Protein AF-A0A2J7QJE4-F1 (afdb_monomer)

Mean predicted aligned error: 11.75 Å

Radius of gyration: 18.56 Å; Cα contacts (8 Å, |Δi|>4): 60; chains: 1; bounding box: 44×35×43 Å

Secondary structure (DSSP, 8-state):
-----TTPPP---PPPTTS-SS--HHHHHHHHHH--EEEEETTEEEEESS--HHHHHHHHHHHTT-SS----PPPS--TT-SSPPPPSS-TT--SSSTT-

Structure (mmCIF, N/CA/C/O backbone):
data_AF-A0A2J7QJE4-F1
#
_entry.id   AF-A0A2J7QJE4-F1
#
loop_
_atom_site.group_PDB
_atom_site.id
_atom_site.type_symbol
_atom_site.label_atom_id
_atom_site.label_alt_id
_atom_site.label_comp_id
_atom_site.label_asym_id
_atom_site.label_entity_id
_atom_site.label_seq_id
_atom_site.pdbx_PDB_ins_code
_atom_site.Cartn_x
_atom_site.Cartn_y
_atom_site.Cartn_z
_atom_site.occupancy
_atom_site.B_iso_or_equiv
_atom_site.auth_seq_id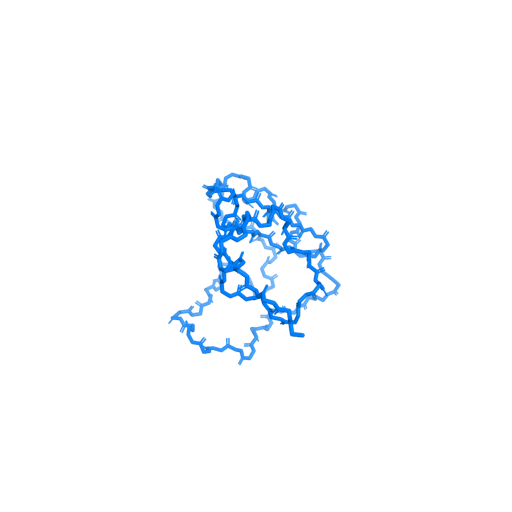
_atom_site.auth_comp_id
_atom_site.auth_asym_id
_atom_site.auth_atom_id
_atom_site.pdbx_PDB_model_num
ATOM 1 N N . MET A 1 1 ? -31.522 -22.741 22.463 1.00 30.73 1 MET A N 1
ATOM 2 C CA . MET A 1 1 ? -31.856 -21.367 22.032 1.00 30.73 1 MET A CA 1
ATOM 3 C C . MET A 1 1 ? -30.879 -20.427 22.722 1.00 30.73 1 MET A C 1
ATOM 5 O O . MET A 1 1 ? -30.976 -20.269 23.929 1.00 30.73 1 MET A O 1
ATOM 9 N N . CYS A 1 2 ? -29.863 -19.924 22.016 1.00 31.55 2 CYS A N 1
ATOM 10 C CA . CYS A 1 2 ? -28.867 -19.034 22.618 1.00 31.55 2 CYS A CA 1
ATOM 11 C C . CYS A 1 2 ? -29.345 -17.593 22.424 1.00 31.55 2 CYS A C 1
ATOM 13 O O . CYS A 1 2 ? -29.446 -17.124 21.292 1.00 31.55 2 CYS A O 1
ATOM 15 N N . ILE A 1 3 ? -29.709 -16.932 23.521 1.00 36.56 3 ILE A N 1
ATOM 16 C CA . ILE A 1 3 ? -30.118 -15.529 23.523 1.00 36.56 3 ILE A CA 1
ATOM 17 C C . ILE A 1 3 ? -28.857 -14.702 23.280 1.00 36.56 3 ILE A C 1
ATOM 19 O O . ILE A 1 3 ? -27.958 -14.674 24.117 1.00 36.56 3 ILE A O 1
ATOM 23 N N . ILE A 1 4 ? -28.771 -14.064 22.117 1.00 47.84 4 ILE A N 1
ATOM 24 C CA . ILE A 1 4 ? -27.712 -13.103 21.817 1.00 47.84 4 ILE A CA 1
ATOM 25 C C . ILE A 1 4 ? -28.197 -11.761 22.367 1.00 47.84 4 ILE A C 1
ATOM 27 O O . ILE A 1 4 ? -29.054 -11.110 21.773 1.00 47.84 4 ILE A O 1
ATOM 31 N N . THR A 1 5 ? -27.721 -11.368 23.546 1.00 39.28 5 THR A N 1
ATOM 32 C CA . THR A 1 5 ? -27.966 -10.024 24.073 1.00 39.28 5 THR A CA 1
ATOM 33 C C . THR A 1 5 ? -27.189 -9.015 23.222 1.00 39.28 5 THR A C 1
ATOM 35 O O . THR A 1 5 ? -25.977 -9.122 23.058 1.00 39.28 5 THR A O 1
ATOM 38 N N . PHE A 1 6 ? -27.876 -8.008 22.673 1.00 48.03 6 PHE A N 1
ATOM 39 C CA . PHE A 1 6 ? -27.258 -6.918 21.895 1.00 48.03 6 PHE A CA 1
ATOM 40 C C . PHE A 1 6 ? -26.413 -5.947 22.752 1.00 48.03 6 PHE A C 1
ATOM 42 O O . PHE A 1 6 ? -25.874 -4.979 22.225 1.00 48.03 6 PHE A O 1
ATOM 49 N N . SER A 1 7 ? -26.269 -6.205 24.057 1.00 53.81 7 SER A N 1
ATOM 50 C CA . SER A 1 7 ? -25.479 -5.411 25.009 1.00 53.81 7 SER A CA 1
ATOM 51 C C . SER A 1 7 ? -24.336 -6.222 25.644 1.00 53.81 7 SER A C 1
ATOM 53 O O . SER A 1 7 ? -24.147 -6.207 26.860 1.00 53.81 7 SER A O 1
ATOM 55 N N . GLY A 1 8 ? -23.595 -6.988 24.842 1.00 51.25 8 GLY A N 1
ATOM 56 C CA . GLY A 1 8 ? -22.319 -7.569 25.271 1.00 51.25 8 GLY A CA 1
ATOM 57 C C . GLY A 1 8 ? -21.200 -6.525 25.203 1.00 51.25 8 GLY A C 1
ATOM 58 O O . GLY A 1 8 ? -21.185 -5.708 24.283 1.00 51.25 8 GLY A O 1
ATOM 59 N N . THR A 1 9 ? -20.257 -6.541 26.152 1.00 52.94 9 THR A N 1
ATOM 60 C CA . THR A 1 9 ? -19.036 -5.722 26.079 1.00 52.94 9 THR A CA 1
ATOM 61 C C . THR A 1 9 ? -18.356 -5.937 24.726 1.00 52.94 9 THR A C 1
ATOM 63 O O . THR A 1 9 ? -18.181 -7.075 24.284 1.00 52.94 9 THR A O 1
A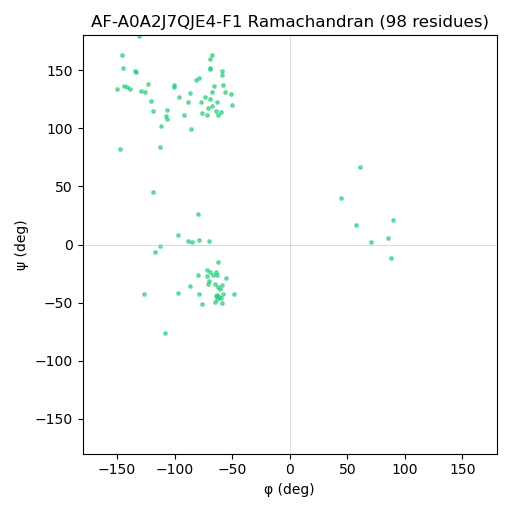TOM 66 N N . HIS A 1 10 ? -18.022 -4.840 24.038 1.00 56.38 10 HIS A N 1
ATOM 67 C CA . HIS A 1 10 ? -17.384 -4.888 22.725 1.00 56.38 10 HIS A CA 1
ATOM 68 C C . HIS A 1 10 ? -16.170 -5.830 22.782 1.00 56.38 10 HIS A C 1
ATOM 70 O O . HIS A 1 10 ? -15.261 -5.621 23.585 1.00 56.38 10 HIS A O 1
ATOM 76 N N . ARG A 1 11 ? -16.164 -6.899 21.973 1.00 56.75 11 ARG A N 1
ATOM 77 C CA . ARG A 1 11 ? -15.090 -7.902 21.996 1.00 56.75 11 ARG A CA 1
ATOM 78 C C . ARG A 1 11 ? -13.780 -7.219 21.568 1.00 56.75 11 ARG A C 1
ATOM 80 O O . ARG A 1 11 ? -13.680 -6.852 20.399 1.00 56.75 11 ARG A O 1
ATOM 87 N N . PRO A 1 12 ? -12.758 -7.102 22.435 1.00 60.34 12 PRO A N 1
ATOM 88 C CA . PRO A 1 12 ? -11.538 -6.331 22.158 1.00 60.34 12 PRO A CA 1
ATOM 89 C C . PRO A 1 12 ? -10.539 -7.097 21.269 1.00 60.34 12 PRO A C 1
ATOM 91 O O . PRO A 1 12 ? -9.327 -6.934 21.377 1.00 60.34 12 PRO A O 1
ATOM 94 N N . LEU A 1 13 ? -11.031 -8.022 20.440 1.00 59.88 13 LEU A N 1
ATOM 95 C CA . LEU A 1 13 ? -10.198 -8.924 19.653 1.00 59.88 13 LEU A CA 1
ATOM 96 C C . LEU A 1 13 ? -10.221 -8.509 18.186 1.00 59.88 13 LEU A C 1
ATOM 98 O O . LEU A 1 13 ? -11.247 -8.603 17.506 1.00 59.88 13 LEU A O 1
ATOM 102 N N . TRP A 1 14 ? -9.047 -8.111 17.714 1.00 58.81 14 TRP A N 1
ATOM 103 C CA . TRP A 1 14 ? -8.758 -7.767 16.331 1.00 58.81 14 TRP A CA 1
ATOM 104 C C . TRP A 1 14 ? -9.061 -8.938 15.387 1.00 58.81 14 TRP A C 1
ATOM 106 O O . TRP A 1 14 ? -8.705 -10.080 15.703 1.00 58.81 14 TRP A O 1
ATOM 116 N N . PRO A 1 15 ? -9.686 -8.696 14.218 1.00 63.94 15 PRO A N 1
ATOM 117 C CA . PRO A 1 15 ? -9.792 -9.722 13.193 1.00 63.94 15 PRO A CA 1
ATOM 118 C C . PRO A 1 15 ? -8.389 -10.089 12.699 1.00 63.94 15 PRO A C 1
ATOM 120 O O . PRO A 1 15 ? -7.635 -9.236 12.229 1.00 63.94 15 PRO A O 1
ATOM 123 N N . ARG A 1 16 ? -8.030 -11.370 12.803 1.00 63.09 16 ARG A N 1
ATOM 124 C CA . ARG A 1 16 ? -6.780 -11.879 12.232 1.00 63.09 16 ARG A CA 1
ATOM 125 C C . ARG A 1 16 ? -6.961 -12.143 10.742 1.00 63.09 16 ARG A C 1
ATOM 127 O O . ARG A 1 16 ? -8.007 -12.627 10.307 1.00 63.09 16 ARG A O 1
ATOM 134 N N . TYR A 1 17 ? -5.930 -11.830 9.960 1.00 60.06 17 TYR A N 1
ATOM 135 C CA . TYR A 1 17 ? -5.911 -12.160 8.537 1.00 60.06 17 TYR A CA 1
ATOM 136 C C . TYR A 1 17 ? -6.114 -13.671 8.353 1.00 60.06 17 TYR A C 1
ATOM 138 O O . TYR A 1 17 ? -5.467 -14.463 9.035 1.00 60.06 17 TYR A O 1
ATOM 146 N N . GLY A 1 18 ? -7.032 -14.055 7.466 1.00 70.56 18 GLY A N 1
ATOM 147 C CA . GLY A 1 18 ? -7.376 -15.455 7.203 1.00 70.56 18 GLY A CA 1
ATOM 148 C C . GLY A 1 18 ? -8.464 -16.061 8.100 1.00 70.56 18 GLY A C 1
ATOM 149 O O . GLY A 1 18 ? -8.979 -17.116 7.752 1.00 70.56 18 GLY A O 1
ATOM 150 N N . GLU A 1 19 ? -8.888 -15.413 9.196 1.00 72.19 19 GLU A N 1
ATOM 151 C CA . GLU A 1 19 ? -10.027 -15.921 9.993 1.00 72.19 19 GLU A CA 1
ATOM 152 C C . GLU A 1 19 ? -11.380 -15.745 9.285 1.00 72.19 19 GLU A C 1
ATOM 154 O O . GLU A 1 19 ? -12.320 -16.492 9.555 1.00 72.19 19 GLU A O 1
ATOM 159 N N . TYR A 1 20 ? -11.508 -14.750 8.400 1.00 66.81 20 TYR A N 1
ATOM 160 C CA . TYR A 1 20 ? -12.784 -14.388 7.781 1.00 66.81 20 TYR A CA 1
ATOM 161 C C . TYR A 1 20 ? -12.687 -14.383 6.265 1.00 66.81 20 TYR A C 1
ATOM 163 O O . TYR A 1 20 ? -11.827 -13.721 5.691 1.00 66.81 20 TYR A O 1
ATOM 171 N N . LYS A 1 21 ? -13.658 -15.039 5.620 1.00 72.50 21 LYS A N 1
ATOM 172 C CA . LYS A 1 21 ? -13.925 -14.872 4.185 1.00 72.50 21 LYS A CA 1
ATOM 173 C C . LYS A 1 21 ? -14.522 -13.491 3.880 1.00 72.50 21 LYS A C 1
ATOM 175 O O . LYS A 1 21 ? -14.273 -12.933 2.821 1.00 72.50 21 LYS A O 1
ATOM 180 N N . PHE A 1 22 ? -15.289 -12.940 4.824 1.00 69.56 22 PHE A N 1
ATOM 181 C CA . PHE A 1 22 ? -15.821 -11.579 4.793 1.00 69.56 22 PHE A CA 1
ATOM 182 C C . PHE A 1 22 ? -15.988 -11.053 6.224 1.00 69.56 22 PHE A C 1
ATOM 184 O O . PHE A 1 22 ? -16.498 -11.765 7.092 1.00 69.56 22 PHE A O 1
ATOM 191 N N . VAL A 1 23 ? -15.552 -9.818 6.486 1.00 67.88 23 VAL A N 1
ATOM 192 C CA . VAL A 1 23 ? -15.601 -9.212 7.825 1.00 67.88 23 VAL A CA 1
ATOM 193 C C . VAL A 1 23 ? -16.956 -8.511 8.026 1.00 67.88 23 VAL A C 1
ATOM 195 O O . VAL A 1 23 ? -17.289 -7.616 7.248 1.00 67.88 23 VAL A O 1
ATOM 198 N N . PRO A 1 24 ? -17.748 -8.863 9.061 1.00 70.94 24 PRO A N 1
ATOM 199 C CA . PRO A 1 24 ? -19.026 -8.205 9.350 1.00 70.94 24 PRO A CA 1
ATOM 200 C C . PRO A 1 24 ? -18.876 -6.697 9.591 1.00 70.94 24 PRO A C 1
ATOM 202 O O . PRO A 1 24 ? -17.900 -6.269 10.207 1.00 70.94 24 PRO A O 1
ATOM 205 N N . ARG A 1 25 ? -19.874 -5.891 9.187 1.00 65.06 25 ARG A N 1
ATOM 206 C CA . ARG A 1 25 ? -19.854 -4.410 9.258 1.00 65.06 25 ARG A CA 1
ATOM 207 C C . ARG A 1 25 ? -19.414 -3.860 10.623 1.00 65.06 25 ARG A C 1
ATOM 209 O O . ARG A 1 25 ? -18.608 -2.942 10.682 1.00 65.06 25 ARG A O 1
ATOM 216 N N . GLN A 1 26 ? -19.899 -4.454 11.711 1.00 62.50 26 GLN A N 1
ATOM 217 C CA . GLN A 1 26 ? -19.593 -4.032 13.084 1.00 62.50 26 GLN A CA 1
ATOM 218 C C . GLN A 1 26 ? -18.104 -4.173 13.444 1.00 62.50 26 GLN A C 1
ATOM 220 O O . GLN A 1 26 ? -17.605 -3.419 14.268 1.00 62.50 26 GLN A O 1
ATOM 225 N N . ARG A 1 27 ? -17.365 -5.085 12.796 1.00 67.44 27 ARG A N 1
ATOM 226 C CA . ARG A 1 27 ? -15.920 -5.255 13.020 1.00 67.44 27 ARG A CA 1
ATOM 227 C C . ARG A 1 27 ? -15.057 -4.229 12.303 1.00 67.44 27 ARG A C 1
ATOM 229 O O . ARG A 1 27 ? -13.957 -3.949 12.767 1.00 67.44 27 ARG A O 1
ATOM 236 N N . TRP A 1 28 ? -15.540 -3.675 11.192 1.00 59.44 28 TRP A N 1
ATOM 237 C CA . TRP A 1 28 ? -14.839 -2.590 10.507 1.00 59.44 28 TRP A CA 1
ATOM 238 C C . TRP A 1 28 ? -14.700 -1.378 11.419 1.00 59.44 28 TRP A C 1
ATOM 240 O O . TRP A 1 28 ? -13.640 -0.768 11.451 1.00 59.44 28 TRP A O 1
ATOM 250 N N . VAL A 1 29 ? -15.737 -1.099 12.213 1.00 61.94 29 VAL A N 1
ATOM 251 C CA . VAL A 1 29 ? -15.764 0.026 13.155 1.00 61.94 29 VAL A CA 1
ATOM 252 C C . VAL A 1 29 ? -14.610 -0.063 14.157 1.00 61.94 29 VAL A C 1
ATOM 254 O O . VAL A 1 29 ? -13.905 0.919 14.340 1.00 61.94 29 VAL A O 1
ATOM 257 N N . HIS A 1 30 ? -14.316 -1.247 14.699 1.00 60.97 30 HIS A N 1
ATOM 258 C CA . HIS A 1 30 ? -13.213 -1.404 15.652 1.00 60.97 30 HIS A CA 1
ATOM 259 C C . HIS A 1 30 ? -11.815 -1.281 15.021 1.00 60.97 30 HIS A C 1
ATOM 261 O O . HIS A 1 30 ? -10.903 -0.744 15.639 1.00 60.97 30 HIS A O 1
ATOM 267 N N . ASN A 1 31 ? -11.625 -1.725 13.771 1.00 57.88 31 ASN A N 1
ATOM 268 C CA . ASN A 1 31 ? -10.358 -1.487 13.058 1.00 57.88 31 ASN A CA 1
ATOM 269 C C . ASN A 1 31 ? -10.121 0.014 12.809 1.00 57.88 31 ASN A C 1
ATOM 271 O O . ASN A 1 31 ? -8.979 0.478 12.844 1.00 57.88 31 ASN A O 1
ATOM 275 N N . LEU A 1 32 ? -11.200 0.770 12.579 1.00 60.09 32 LEU A N 1
ATOM 276 C CA . LEU A 1 32 ? -11.151 2.217 12.372 1.00 60.09 32 LEU A CA 1
ATOM 277 C C . LEU A 1 32 ? -10.834 2.995 13.660 1.00 60.09 32 LEU A C 1
ATOM 279 O O . LEU A 1 32 ? -10.339 4.113 13.562 1.00 60.09 32 LEU A O 1
ATOM 283 N N . GLU A 1 33 ? -11.072 2.422 14.845 1.00 64.44 33 GLU A N 1
ATOM 284 C CA 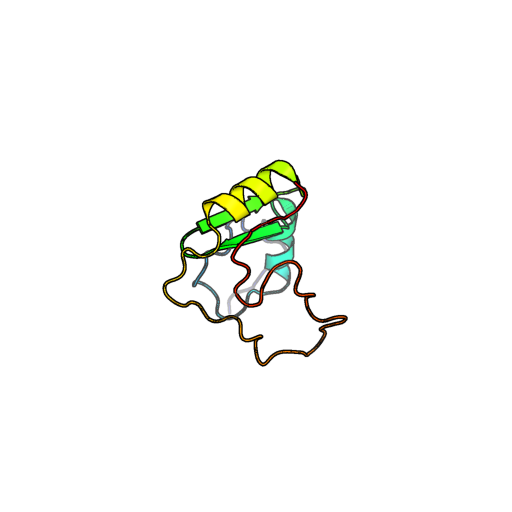. GLU A 1 33 ? -10.819 3.085 16.136 1.00 64.44 33 GLU A CA 1
ATOM 285 C C . GLU A 1 33 ? -9.326 3.272 16.447 1.00 64.44 33 GLU A C 1
ATOM 287 O O . GLU A 1 33 ? -8.974 4.172 17.206 1.00 64.44 33 GLU A O 1
ATOM 292 N N . ALA A 1 34 ? -8.438 2.461 15.864 1.00 65.19 34 ALA A N 1
ATOM 293 C CA . ALA A 1 34 ? -7.020 2.464 16.227 1.00 65.19 34 ALA A CA 1
ATOM 294 C C . ALA A 1 34 ? -6.058 2.640 15.040 1.00 65.19 34 ALA A C 1
ATOM 296 O O . ALA A 1 34 ? -5.108 3.417 15.142 1.00 65.19 34 ALA A O 1
ATOM 297 N N . THR A 1 35 ? -6.287 1.973 13.903 1.00 70.75 35 THR A N 1
ATOM 298 C CA . THR A 1 35 ? -5.462 2.140 12.690 1.00 70.75 35 THR A CA 1
ATOM 299 C C . THR A 1 35 ? -6.317 1.961 11.434 1.00 70.75 35 THR A C 1
ATOM 301 O O . THR A 1 35 ? -6.320 0.876 10.844 1.00 70.75 35 THR A O 1
ATOM 304 N N . PRO A 1 36 ? -7.048 3.002 10.997 1.00 78.75 36 PRO A N 1
ATOM 305 C CA . PRO A 1 36 ? -7.898 2.929 9.811 1.00 78.75 36 PRO A CA 1
ATOM 306 C C . PRO A 1 36 ? -7.136 2.650 8.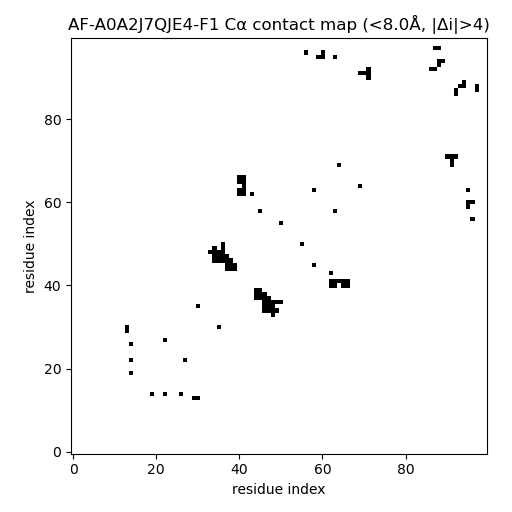508 1.00 78.75 36 PRO A C 1
ATOM 308 O O . PRO A 1 36 ? -7.768 2.314 7.508 1.00 78.75 36 PRO A O 1
ATOM 311 N N . LEU A 1 37 ? -5.805 2.793 8.490 1.00 82.38 37 LEU A N 1
ATOM 312 C CA . LEU A 1 37 ? -4.995 2.694 7.281 1.00 82.38 37 LEU A CA 1
ATOM 313 C C . LEU A 1 37 ? -3.917 1.619 7.401 1.00 82.38 37 LEU A C 1
ATOM 315 O O . LEU A 1 37 ? -3.222 1.502 8.415 1.00 82.38 37 LEU A O 1
ATOM 319 N N . ALA A 1 38 ? -3.745 0.864 6.319 1.00 86.25 38 ALA A N 1
ATOM 320 C CA . ALA A 1 38 ? -2.690 -0.124 6.184 1.00 86.25 38 ALA A CA 1
ATOM 321 C C . ALA A 1 38 ? -2.083 -0.073 4.780 1.00 86.25 38 ALA A C 1
ATOM 323 O O . ALA A 1 38 ? -2.800 -0.054 3.783 1.00 86.25 38 ALA A O 1
ATOM 324 N N . LEU A 1 39 ? -0.755 -0.093 4.720 1.00 88.44 39 LEU A N 1
ATOM 325 C CA . LEU A 1 39 ? 0.024 -0.349 3.516 1.00 88.44 39 LEU A CA 1
ATOM 326 C C . LEU A 1 39 ? 0.498 -1.794 3.550 1.00 88.44 39 LEU A C 1
ATOM 328 O O . LEU A 1 39 ? 0.958 -2.278 4.587 1.00 88.44 39 LEU A O 1
ATOM 332 N N . VAL A 1 40 ? 0.380 -2.483 2.423 1.00 88.44 40 VAL A N 1
ATOM 333 C CA . VAL A 1 40 ? 0.735 -3.896 2.305 1.00 88.44 40 VAL A CA 1
ATOM 334 C C . VAL A 1 40 ? 1.654 -4.063 1.107 1.00 88.44 40 VAL A C 1
ATOM 336 O O . VAL A 1 40 ? 1.375 -3.546 0.029 1.00 88.44 40 VAL A O 1
ATOM 339 N N . THR A 1 41 ? 2.747 -4.784 1.316 1.00 88.88 41 THR A N 1
ATOM 340 C CA . THR A 1 41 ? 3.686 -5.221 0.280 1.00 88.88 41 THR A CA 1
ATOM 341 C C . THR A 1 41 ? 3.954 -6.714 0.462 1.00 88.88 41 THR A C 1
ATOM 343 O O . THR A 1 41 ? 3.406 -7.358 1.363 1.00 88.88 41 THR A O 1
ATOM 346 N N . TRP A 1 42 ? 4.778 -7.303 -0.404 1.00 88.00 42 TRP A N 1
ATOM 347 C CA . TRP A 1 42 ? 5.097 -8.722 -0.311 1.00 88.00 42 TRP A CA 1
ATOM 348 C C . TRP A 1 42 ? 5.744 -9.065 1.042 1.00 88.00 42 TRP A C 1
ATOM 350 O O . TRP A 1 42 ? 6.833 -8.598 1.363 1.00 88.00 42 TRP A O 1
ATOM 360 N N . GLY A 1 43 ? 5.047 -9.859 1.861 1.00 87.62 43 GLY A N 1
ATOM 361 C CA . GLY A 1 43 ? 5.522 -10.295 3.179 1.00 87.62 43 GLY A CA 1
ATOM 362 C C . GLY A 1 43 ? 5.575 -9.209 4.263 1.00 87.62 43 GLY A C 1
ATOM 363 O O . GLY A 1 43 ? 5.986 -9.505 5.382 1.00 87.62 43 GLY A O 1
ATOM 364 N N . CYS A 1 44 ? 5.151 -7.975 3.976 1.00 88.38 44 CYS A N 1
ATOM 365 C CA . CYS A 1 44 ? 5.262 -6.841 4.893 1.00 88.38 44 CYS A CA 1
ATOM 366 C C . CYS A 1 44 ? 3.955 -6.042 4.977 1.00 88.38 44 CYS A C 1
ATOM 368 O O . CYS A 1 44 ? 3.188 -5.931 4.019 1.00 88.38 44 CYS A O 1
ATOM 370 N N . ARG A 1 45 ? 3.694 -5.459 6.150 1.00 88.56 45 ARG A N 1
ATOM 371 C CA . ARG A 1 45 ? 2.538 -4.588 6.384 1.00 88.56 45 ARG A CA 1
ATOM 372 C C . ARG A 1 45 ? 2.907 -3.460 7.331 1.00 88.56 45 ARG A C 1
ATOM 374 O O . ARG A 1 45 ? 3.498 -3.702 8.379 1.00 88.56 45 ARG A O 1
ATOM 381 N N . LEU A 1 46 ? 2.462 -2.257 6.997 1.00 85.69 46 LEU A N 1
ATOM 382 C CA . LEU A 1 46 ? 2.572 -1.067 7.824 1.00 85.69 46 LEU A CA 1
ATOM 383 C C . LEU A 1 46 ? 1.168 -0.551 8.153 1.00 85.69 46 LEU A C 1
ATOM 385 O O . LEU A 1 46 ? 0.434 -0.137 7.263 1.00 85.69 46 LEU A O 1
ATOM 389 N N . THR A 1 47 ? 0.789 -0.581 9.428 1.00 85.38 47 THR A N 1
ATOM 390 C CA . THR A 1 47 ? -0.488 -0.045 9.932 1.00 85.38 47 THR A CA 1
ATOM 391 C C . THR A 1 47 ? -0.273 1.322 10.567 1.00 85.38 47 THR A C 1
ATOM 393 O O . THR A 1 47 ? 0.680 1.495 11.325 1.00 85.38 47 THR A O 1
ATOM 396 N N . MET A 1 48 ? -1.156 2.283 10.299 1.00 82.31 48 MET A N 1
ATOM 397 C CA . MET A 1 48 ? -1.045 3.647 10.822 1.00 82.31 48 MET A CA 1
ATOM 398 C C . MET A 1 48 ? -2.411 4.258 11.142 1.00 82.31 48 MET A C 1
ATOM 400 O O . MET A 1 48 ? -3.425 3.912 10.535 1.00 82.31 48 MET A O 1
ATOM 404 N N . SER A 1 49 ? -2.427 5.177 12.108 1.00 84.25 49 SER A N 1
ATOM 405 C CA . SER A 1 49 ? -3.620 5.945 12.480 1.00 84.25 49 SER A CA 1
ATOM 406 C C . SER A 1 49 ? -3.800 7.207 11.636 1.00 84.25 49 SER A C 1
ATOM 408 O O . SER A 1 49 ? -4.918 7.569 11.284 1.00 84.25 49 SER A O 1
ATOM 410 N N . SER A 1 50 ? -2.688 7.846 11.272 1.00 83.12 50 SER A N 1
ATOM 411 C CA . SER A 1 50 ? -2.626 9.035 10.425 1.00 83.12 50 SER A CA 1
ATOM 412 C C . SER A 1 50 ? -1.534 8.872 9.370 1.00 83.12 50 SER A C 1
ATOM 414 O O . SER A 1 50 ? -0.528 8.196 9.603 1.00 83.12 50 SER A O 1
ATOM 416 N N . VAL A 1 51 ? -1.731 9.485 8.203 1.00 85.12 51 VAL A N 1
ATOM 417 C CA . VAL A 1 51 ? -0.811 9.379 7.066 1.00 85.12 51 VAL A CA 1
ATOM 418 C C . VAL A 1 51 ? 0.420 10.249 7.308 1.00 85.12 51 VAL A C 1
ATOM 420 O O . VAL A 1 51 ? 0.332 11.474 7.295 1.00 85.12 51 VAL A O 1
ATOM 423 N N . GLN A 1 52 ? 1.584 9.618 7.480 1.00 87.75 52 GLN A N 1
ATOM 424 C CA . GLN A 1 52 ? 2.884 10.297 7.523 1.00 87.75 52 GLN A CA 1
ATOM 425 C C . GLN A 1 52 ? 3.669 10.034 6.231 1.00 87.75 52 GLN A C 1
ATOM 427 O O . GLN A 1 52 ? 4.177 8.926 6.044 1.00 87.75 52 GLN A O 1
ATOM 432 N N . PRO A 1 53 ? 3.814 11.035 5.339 1.00 88.75 53 PRO A N 1
ATOM 433 C CA . PRO A 1 53 ? 4.398 10.832 4.014 1.00 88.75 53 PRO A CA 1
ATOM 434 C C . PRO A 1 53 ? 5.828 10.287 4.039 1.00 88.75 53 PRO A C 1
ATOM 436 O O . PRO A 1 53 ? 6.198 9.504 3.172 1.00 88.75 53 PRO A O 1
ATOM 439 N N . SER A 1 54 ? 6.637 10.677 5.024 1.00 90.12 54 SER A N 1
ATOM 440 C CA . SER A 1 54 ? 8.027 10.228 5.173 1.00 90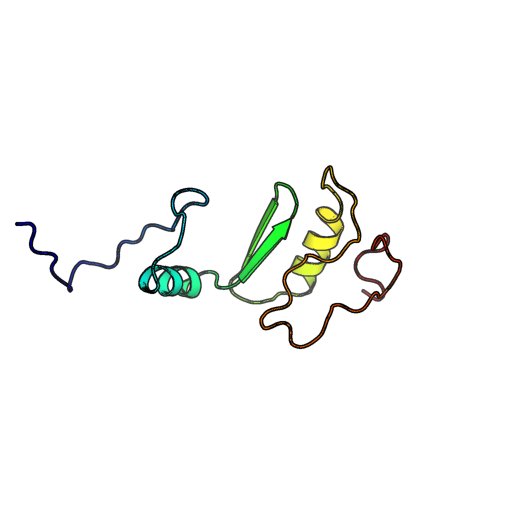.12 54 SER A CA 1
ATOM 441 C C . SER A 1 54 ? 8.126 8.727 5.453 1.00 90.12 54 SER A C 1
ATOM 443 O O . SER A 1 54 ? 8.854 8.018 4.761 1.00 90.12 54 SER A O 1
ATOM 445 N N . ILE A 1 55 ? 7.350 8.228 6.419 1.00 90.75 55 ILE A N 1
ATOM 446 C CA . ILE A 1 55 ? 7.308 6.802 6.775 1.00 90.75 55 ILE A CA 1
ATOM 447 C C . ILE A 1 55 ? 6.767 5.987 5.600 1.00 90.75 55 ILE A C 1
ATOM 449 O O . ILE A 1 55 ? 7.344 4.964 5.243 1.00 90.75 55 ILE A O 1
ATOM 453 N N . VAL A 1 56 ? 5.700 6.473 4.963 1.00 90.94 56 VAL A N 1
ATOM 454 C CA . VAL A 1 56 ? 5.093 5.836 3.788 1.00 90.94 56 VAL A CA 1
ATOM 455 C C . VAL A 1 56 ? 6.107 5.712 2.649 1.00 90.94 56 VAL A C 1
ATOM 457 O O . VAL A 1 56 ? 6.304 4.619 2.125 1.00 90.94 56 VAL A O 1
ATOM 460 N N . LYS A 1 57 ? 6.799 6.804 2.300 1.00 90.25 57 LYS A N 1
ATOM 461 C CA . LYS A 1 57 ? 7.826 6.805 1.248 1.00 90.25 57 LYS A CA 1
ATOM 462 C C . LYS A 1 57 ? 8.957 5.831 1.566 1.00 90.25 57 LYS A C 1
ATOM 464 O O . LYS A 1 57 ? 9.354 5.064 0.696 1.00 90.25 57 LYS A O 1
ATOM 469 N N . ASN A 1 58 ? 9.456 5.839 2.802 1.00 91.31 58 ASN A N 1
ATOM 470 C CA . ASN A 1 58 ? 10.533 4.940 3.214 1.00 91.31 58 ASN A CA 1
ATOM 471 C C . ASN A 1 58 ? 10.098 3.474 3.145 1.00 91.31 58 ASN A C 1
ATOM 473 O O . ASN A 1 58 ? 10.835 2.650 2.613 1.00 91.31 58 ASN A O 1
ATOM 477 N N . PHE A 1 59 ? 8.885 3.162 3.602 1.00 92.00 59 PHE A N 1
ATOM 478 C CA . PHE A 1 59 ? 8.327 1.815 3.531 1.00 92.00 59 PHE A CA 1
ATOM 479 C C . PHE A 1 59 ? 8.179 1.328 2.085 1.00 92.00 59 PHE A C 1
ATOM 481 O O . PHE A 1 59 ? 8.588 0.213 1.773 1.00 92.00 59 PHE A O 1
ATOM 488 N N . ILE A 1 60 ? 7.659 2.175 1.189 1.00 91.06 60 ILE A N 1
ATOM 489 C CA . ILE A 1 60 ? 7.522 1.849 -0.238 1.00 91.06 60 ILE A CA 1
ATOM 490 C C . ILE A 1 60 ? 8.898 1.623 -0.871 1.00 91.06 60 ILE A C 1
ATOM 492 O O . ILE A 1 60 ? 9.093 0.612 -1.534 1.00 91.06 60 ILE A O 1
ATOM 496 N N . LYS A 1 61 ? 9.873 2.508 -0.630 1.00 89.94 61 LYS A N 1
ATOM 497 C CA . LYS A 1 61 ? 11.234 2.356 -1.174 1.00 89.94 61 LYS A CA 1
ATOM 498 C C . LYS A 1 61 ? 11.936 1.097 -0.667 1.00 89.94 61 LYS A C 1
ATOM 500 O O . LYS A 1 61 ? 12.690 0.486 -1.413 1.00 89.94 61 LYS A O 1
ATOM 505 N N . GLN A 1 62 ? 11.710 0.722 0.591 1.00 89.94 62 GLN A N 1
ATOM 506 C CA . GLN A 1 62 ? 12.352 -0.443 1.195 1.00 89.94 62 GLN A CA 1
ATOM 507 C C . GLN A 1 62 ? 11.698 -1.756 0.776 1.00 89.94 62 GLN A C 1
ATOM 509 O O . GLN A 1 62 ? 12.419 -2.706 0.499 1.00 89.94 62 GLN A O 1
ATOM 514 N N . HIS A 1 63 ? 10.365 -1.821 0.729 1.00 90.12 63 HIS A N 1
ATOM 515 C CA . HIS A 1 63 ? 9.616 -3.072 0.564 1.00 90.12 63 HIS A CA 1
ATOM 516 C C . HIS A 1 63 ? 8.871 -3.200 -0.774 1.00 90.12 63 HIS A C 1
ATOM 518 O O . HIS A 1 63 ? 8.205 -4.210 -1.011 1.00 90.12 63 HIS A O 1
ATOM 524 N N . GLY A 1 64 ? 8.945 -2.193 -1.643 1.00 86.19 64 GLY A N 1
ATOM 525 C CA . GLY A 1 64 ? 8.393 -2.244 -2.994 1.00 86.19 64 GLY A CA 1
ATOM 526 C C . GLY A 1 64 ? 9.165 -3.210 -3.895 1.00 86.19 64 GLY A C 1
ATOM 527 O O . GLY A 1 64 ? 10.350 -3.453 -3.687 1.00 86.19 64 GLY A O 1
ATOM 528 N N . LEU A 1 65 ? 8.476 -3.776 -4.893 1.00 85.00 65 LEU A N 1
ATOM 529 C CA . LEU A 1 65 ? 9.047 -4.649 -5.937 1.00 85.00 65 LEU A CA 1
ATOM 530 C C . LEU A 1 65 ? 9.777 -5.919 -5.439 1.00 85.00 65 LEU A C 1
ATOM 532 O O . LEU A 1 65 ? 10.495 -6.558 -6.205 1.00 85.00 65 LEU A O 1
ATOM 536 N N . GLN A 1 66 ? 9.569 -6.328 -4.183 1.00 86.94 66 GLN A N 1
ATOM 537 C CA . GLN A 1 66 ? 10.135 -7.564 -3.614 1.00 86.94 66 GLN A CA 1
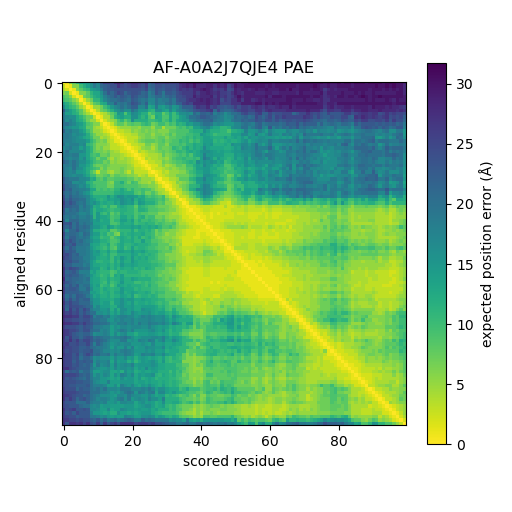ATOM 538 C C . GLN A 1 66 ? 9.295 -8.824 -3.898 1.00 86.94 66 GLN A C 1
ATOM 540 O O . GLN A 1 66 ? 9.609 -9.907 -3.404 1.00 86.94 66 GLN A O 1
ATOM 545 N N . GLY A 1 67 ? 8.200 -8.688 -4.648 1.00 85.06 67 GLY A N 1
ATOM 546 C CA . GLY A 1 67 ? 7.352 -9.815 -5.023 1.00 85.06 67 GLY A CA 1
ATOM 547 C C . GLY A 1 67 ? 8.047 -10.755 -6.019 1.00 85.06 67 GLY A C 1
ATOM 548 O O . GLY A 1 67 ? 8.876 -10.305 -6.812 1.00 85.06 67 GLY A O 1
ATOM 549 N N . PRO A 1 68 ? 7.711 -12.058 -6.013 1.00 83.56 68 PRO A N 1
ATOM 550 C CA . PRO A 1 68 ? 8.224 -13.013 -6.996 1.00 83.56 68 PRO A CA 1
ATOM 551 C C . PRO A 1 68 ? 7.699 -12.727 -8.410 1.00 83.56 68 PRO A C 1
ATOM 553 O O . PRO A 1 68 ? 8.350 -13.069 -9.394 1.00 83.56 68 PRO A O 1
ATOM 556 N N . GLU A 1 69 ? 6.533 -12.090 -8.511 1.00 81.12 69 GLU A N 1
ATOM 557 C CA . GLU A 1 69 ? 5.911 -11.706 -9.772 1.00 81.12 69 GLU A CA 1
ATOM 558 C C . GLU A 1 69 ? 6.240 -10.249 -10.107 1.00 81.12 69 GLU A C 1
ATOM 560 O O . GLU A 1 69 ? 6.008 -9.344 -9.304 1.00 81.12 69 GLU A O 1
ATOM 565 N N . LYS A 1 70 ? 6.762 -10.026 -11.316 1.00 75.25 70 LYS A N 1
ATOM 566 C CA . LYS A 1 70 ? 6.962 -8.698 -11.906 1.00 75.25 70 LYS A CA 1
ATOM 567 C C . LYS A 1 70 ? 6.015 -8.554 -13.084 1.00 75.25 70 LYS A C 1
ATOM 569 O O . LYS A 1 70 ? 6.362 -8.871 -14.219 1.00 75.25 70 LYS A O 1
ATOM 574 N N . VAL A 1 71 ? 4.783 -8.168 -12.781 1.00 80.75 71 VAL A N 1
ATOM 575 C CA . VAL A 1 71 ? 3.753 -7.886 -13.778 1.00 80.75 71 VAL A CA 1
ATOM 576 C C . VAL A 1 71 ? 3.311 -6.439 -13.610 1.00 80.75 71 VAL A C 1
ATOM 578 O O . VAL A 1 71 ? 2.880 -6.049 -12.533 1.00 80.75 71 VAL A O 1
ATOM 581 N N . SER A 1 72 ? 3.411 -5.649 -14.678 1.00 78.50 72 SER A N 1
ATOM 582 C CA . SER A 1 72 ? 2.896 -4.273 -14.727 1.00 78.50 72 SER A CA 1
ATOM 583 C C . SER A 1 72 ? 1.443 -4.184 -15.188 1.00 78.50 72 SER A C 1
ATOM 585 O O . SER A 1 72 ? 0.900 -3.101 -15.381 1.00 78.50 72 SER A O 1
ATOM 587 N N . ARG A 1 73 ? 0.805 -5.335 -15.432 1.00 81.38 73 ARG A N 1
ATOM 588 C CA . ARG A 1 73 ? -0.568 -5.386 -15.928 1.00 81.38 73 ARG A CA 1
ATOM 589 C C . ARG A 1 73 ? -1.539 -5.010 -14.819 1.00 81.38 73 ARG A C 1
ATOM 591 O O . ARG A 1 73 ? -1.556 -5.655 -13.772 1.00 81.38 73 ARG A O 1
ATOM 598 N N . ASP A 1 74 ? -2.394 -4.040 -15.113 1.00 82.06 74 ASP A N 1
ATOM 599 C CA . ASP A 1 74 ? -3.526 -3.702 -14.262 1.00 82.06 74 ASP A CA 1
ATOM 600 C C . ASP A 1 74 ? -4.468 -4.900 -14.079 1.00 82.06 74 ASP A C 1
ATOM 602 O O . ASP A 1 74 ? -4.620 -5.768 -14.949 1.00 82.06 74 ASP A O 1
ATOM 606 N N . GLY A 1 75 ? -5.113 -4.945 -12.914 1.00 82.31 75 GLY A N 1
ATOM 607 C CA . GLY A 1 75 ? -6.130 -5.945 -12.617 1.00 82.31 75 GLY A CA 1
ATOM 608 C C . GLY A 1 75 ? -7.390 -5.773 -13.472 1.00 82.31 75 GLY A C 1
ATOM 609 O O . GLY A 1 75 ? -7.660 -4.714 -14.025 1.00 82.31 75 GLY A O 1
ATOM 610 N N . GLN A 1 76 ? -8.216 -6.819 -13.528 1.00 84.31 76 GLN A N 1
ATOM 611 C CA . GLN A 1 76 ? -9.471 -6.830 -14.299 1.00 84.31 76 GLN A CA 1
ATOM 612 C C . GLN A 1 76 ? -10.639 -6.098 -13.611 1.00 84.31 76 GLN A C 1
ATOM 614 O O . GLN A 1 76 ? -11.768 -6.174 -14.084 1.00 84.31 76 GLN A O 1
ATOM 619 N N . TYR A 1 77 ? -10.404 -5.467 -12.458 1.00 82.00 77 TYR A N 1
ATOM 620 C CA . TYR A 1 77 ? -11.462 -4.913 -11.618 1.00 82.00 77 TYR A CA 1
ATOM 621 C C . TYR A 1 77 ? -11.468 -3.388 -11.694 1.00 82.00 77 TYR A C 1
ATOM 623 O O . TYR A 1 77 ? -10.572 -2.726 -11.177 1.00 82.00 77 TYR A O 1
ATOM 631 N N . ASP A 1 78 ? -12.506 -2.844 -12.312 1.00 86.25 78 ASP A N 1
ATOM 632 C CA . ASP A 1 78 ? -12.718 -1.417 -12.565 1.00 86.25 78 ASP A CA 1
ATOM 633 C C . ASP A 1 78 ? -13.972 -0.867 -11.859 1.00 86.25 78 ASP A C 1
ATOM 635 O O . ASP A 1 78 ? -14.206 0.343 -11.839 1.00 86.25 78 ASP A O 1
ATOM 639 N N . LEU A 1 79 ? -14.777 -1.730 -11.228 1.00 89.31 79 LEU A N 1
ATOM 640 C CA . LEU A 1 79 ? -16.013 -1.322 -10.566 1.00 89.31 79 LEU A CA 1
ATOM 641 C C . LEU A 1 79 ? -15.732 -0.339 -9.418 1.00 89.31 79 LEU A C 1
ATOM 643 O O . LEU A 1 79 ? -15.211 -0.711 -8.366 1.00 89.31 79 LEU A O 1
ATOM 647 N N . GLY A 1 80 ? -16.144 0.916 -9.607 1.00 87.25 80 GLY A N 1
ATOM 648 C CA . GLY A 1 80 ? -15.934 2.001 -8.645 1.00 87.25 80 GLY A CA 1
ATOM 649 C C . GLY A 1 80 ? -14.577 2.702 -8.766 1.00 87.25 80 GLY A C 1
ATOM 650 O O . GLY A 1 80 ? -14.285 3.583 -7.953 1.00 87.25 80 GLY A O 1
ATOM 651 N N . LEU A 1 81 ? -13.767 2.356 -9.771 1.00 87.25 81 LEU A N 1
ATOM 652 C CA . LEU A 1 81 ? -12.557 3.090 -10.116 1.00 87.25 81 LEU A CA 1
ATOM 653 C C . LEU A 1 81 ? -12.956 4.437 -10.730 1.00 87.25 81 LEU A C 1
ATOM 655 O O . LEU A 1 81 ? -13.630 4.485 -11.754 1.00 87.25 81 LEU A O 1
ATOM 659 N N . LYS A 1 82 ? -12.579 5.538 -10.075 1.00 91.81 82 LYS A N 1
ATOM 660 C CA . LYS A 1 82 ? -12.845 6.887 -10.599 1.00 91.81 82 LYS A CA 1
ATOM 661 C C . LYS A 1 82 ? -11.890 7.233 -11.733 1.00 91.81 82 LYS A C 1
ATOM 663 O O 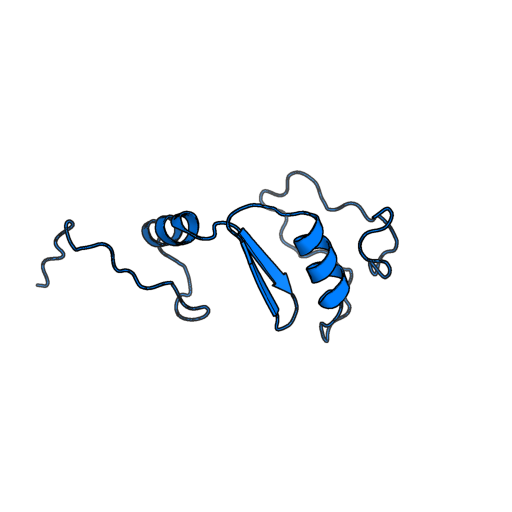. LYS A 1 82 ? -12.334 7.609 -12.807 1.00 91.81 82 LYS A O 1
ATOM 668 N N . ASP A 1 83 ? -10.601 7.045 -11.480 1.00 90.94 83 ASP A N 1
ATOM 669 C CA . ASP A 1 83 ? -9.522 7.349 -12.408 1.00 90.94 83 ASP A CA 1
ATOM 670 C C . ASP A 1 83 ? -8.448 6.255 -12.291 1.00 90.94 83 ASP A C 1
ATOM 672 O O . ASP A 1 83 ? -8.116 5.862 -11.163 1.00 90.94 83 ASP A O 1
ATOM 676 N N . PRO A 1 84 ? -7.910 5.740 -13.413 1.00 86.50 84 PRO A N 1
ATOM 677 C CA . PRO A 1 84 ? -6.817 4.775 -13.388 1.00 86.50 84 PRO A CA 1
ATOM 678 C C . PRO A 1 84 ? -5.512 5.416 -12.902 1.00 86.50 84 PRO A C 1
ATOM 680 O O . PRO A 1 84 ? -5.325 6.635 -12.956 1.00 86.50 84 PRO A O 1
ATOM 683 N N . ALA A 1 85 ? -4.583 4.580 -12.436 1.00 84.69 85 ALA A N 1
ATOM 684 C CA . ALA A 1 85 ? -3.270 5.045 -12.014 1.00 84.69 85 ALA A CA 1
ATOM 685 C C . ALA A 1 85 ? -2.476 5.594 -13.210 1.00 84.69 85 ALA A C 1
ATOM 687 O O . ALA A 1 85 ? -2.449 5.014 -14.294 1.00 84.69 85 ALA A O 1
ATOM 688 N N . LYS A 1 86 ? -1.810 6.733 -13.008 1.00 87.94 86 LYS A N 1
ATOM 689 C CA . LYS A 1 86 ? -0.925 7.322 -14.013 1.00 87.94 86 LYS A CA 1
ATOM 690 C C . LYS A 1 86 ? 0.471 6.721 -13.883 1.00 87.94 86 LYS A C 1
ATOM 692 O O . LYS A 1 86 ? 1.050 6.771 -12.802 1.00 87.94 86 LYS A O 1
ATOM 697 N N . ILE A 1 87 ? 1.038 6.274 -15.001 1.00 85.62 87 ILE A N 1
ATOM 698 C CA . ILE A 1 87 ? 2.451 5.889 -15.084 1.00 85.62 87 ILE A CA 1
ATOM 699 C C . ILE A 1 87 ? 3.305 7.153 -14.921 1.00 85.62 87 ILE A C 1
ATOM 701 O O . ILE A 1 87 ? 3.175 8.102 -15.702 1.00 85.62 87 ILE A O 1
ATOM 705 N N . ILE A 1 88 ? 4.139 7.190 -13.880 1.00 84.75 88 ILE A N 1
ATOM 706 C CA . ILE A 1 88 ? 4.985 8.352 -13.568 1.00 84.75 88 ILE A CA 1
ATOM 707 C C . ILE A 1 88 ? 6.403 8.176 -14.113 1.00 84.75 88 ILE A C 1
ATOM 709 O O . ILE A 1 88 ? 6.957 9.143 -14.635 1.00 84.75 88 ILE A O 1
ATOM 713 N N . THR A 1 89 ? 6.990 6.982 -13.997 1.00 85.06 89 THR A N 1
ATOM 714 C CA . THR A 1 89 ? 8.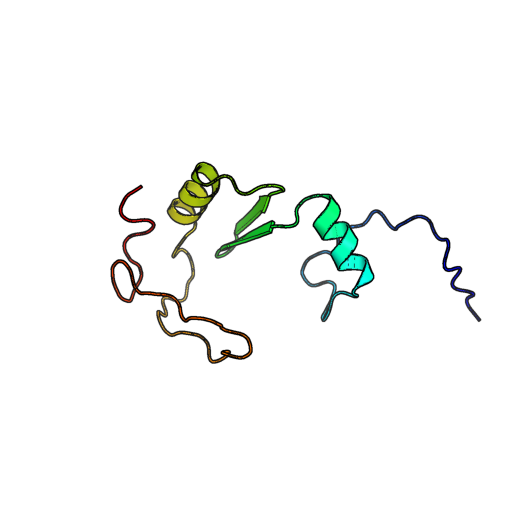369 6.718 -14.441 1.00 85.06 89 THR A CA 1
ATOM 715 C C . THR A 1 89 ? 8.402 5.846 -15.682 1.00 85.06 89 THR A C 1
ATOM 717 O O . THR A 1 89 ? 8.631 6.329 -16.787 1.00 85.06 89 THR A O 1
ATOM 720 N N . ASP A 1 90 ? 8.160 4.562 -15.503 1.00 85.19 90 ASP A N 1
ATOM 721 C CA . ASP A 1 90 ? 8.297 3.511 -16.491 1.00 85.19 90 ASP A CA 1
ATOM 722 C C . ASP A 1 90 ? 7.214 2.473 -16.237 1.00 85.19 90 ASP A C 1
ATOM 724 O O . ASP A 1 90 ? 6.601 2.449 -15.172 1.00 85.19 90 ASP A O 1
ATOM 728 N N . ILE A 1 91 ? 6.961 1.623 -17.228 1.00 84.19 91 ILE A N 1
ATOM 729 C CA . ILE A 1 91 ? 5.876 0.650 -17.132 1.00 84.19 91 ILE A CA 1
ATOM 730 C C . ILE A 1 91 ? 6.096 -0.366 -16.007 1.00 84.19 91 ILE A C 1
ATOM 732 O O . ILE A 1 91 ? 5.126 -0.913 -15.509 1.00 84.19 91 ILE A O 1
ATOM 736 N N . ASP A 1 92 ? 7.342 -0.596 -15.592 1.00 81.12 92 ASP A N 1
ATOM 737 C CA . ASP A 1 92 ? 7.694 -1.522 -14.517 1.00 81.12 92 ASP A CA 1
ATOM 738 C C . ASP A 1 92 ? 7.887 -0.815 -13.159 1.00 81.12 92 ASP A C 1
ATOM 740 O O . ASP A 1 92 ? 8.338 -1.447 -12.201 1.00 81.12 92 ASP A O 1
ATOM 744 N N . ASP A 1 93 ? 7.555 0.484 -13.067 1.00 79.75 93 ASP A N 1
ATOM 745 C CA . ASP A 1 93 ? 7.739 1.344 -11.887 1.00 79.75 93 ASP A CA 1
ATOM 746 C C . ASP A 1 93 ? 9.126 1.170 -11.226 1.00 79.75 93 ASP A C 1
ATOM 748 O O . ASP A 1 93 ? 9.273 1.172 -9.999 1.00 79.75 93 ASP A O 1
ATOM 752 N N . SER A 1 94 ? 10.175 1.028 -12.045 1.00 82.75 94 SER A N 1
ATOM 753 C CA . SER A 1 94 ? 11.557 0.754 -11.626 1.00 82.75 94 SER A CA 1
ATOM 754 C C . SER A 1 94 ? 12.095 1.785 -10.631 1.00 82.75 94 SER A C 1
ATOM 756 O O . SER A 1 94 ? 12.958 1.474 -9.805 1.00 82.75 94 SER A O 1
ATOM 758 N N . VAL A 1 95 ? 11.606 3.026 -10.705 1.00 86.56 95 VAL A N 1
ATOM 759 C CA . VAL A 1 95 ? 12.007 4.123 -9.820 1.00 86.56 95 VAL A CA 1
ATOM 760 C C . VAL A 1 95 ? 10.851 4.519 -8.902 1.00 86.56 95 VAL A C 1
ATOM 762 O O . VAL A 1 95 ? 9.953 5.275 -9.267 1.00 86.56 95 VAL A O 1
ATOM 765 N N . LEU A 1 96 ? 10.920 4.066 -7.649 1.00 84.81 96 LEU A N 1
ATOM 766 C CA . LEU A 1 96 ? 9.907 4.368 -6.639 1.00 84.81 96 LEU A CA 1
ATOM 767 C C . LEU A 1 96 ? 10.054 5.794 -6.077 1.00 84.81 96 LEU A C 1
ATOM 769 O O . LEU A 1 96 ? 11.072 6.151 -5.476 1.00 84.81 96 LEU A O 1
ATOM 773 N N . CYS A 1 97 ? 8.977 6.578 -6.194 1.00 83.19 97 CYS A N 1
ATOM 774 C CA . CYS A 1 97 ? 8.845 7.957 -5.700 1.00 83.19 97 CYS A CA 1
ATOM 775 C C . CYS A 1 97 ? 9.845 8.965 -6.321 1.00 83.19 97 CYS A C 1
ATOM 777 O O . CYS A 1 97 ? 10.679 9.517 -5.593 1.00 83.19 97 CYS A O 1
ATOM 779 N N . PRO A 1 98 ? 9.750 9.262 -7.632 1.00 80.81 98 PRO A N 1
ATOM 780 C CA . PRO A 1 98 ? 10.551 10.307 -8.275 1.00 80.81 98 PRO A CA 1
ATOM 781 C C . PRO A 1 98 ? 10.143 11.700 -7.757 1.00 80.81 98 PRO A C 1
ATOM 783 O O . PRO A 1 98 ? 8.960 12.028 -7.700 1.00 80.81 98 PRO A O 1
ATOM 786 N N . GLY A 1 99 ? 11.111 12.529 -7.358 1.00 75.69 99 GLY A N 1
ATOM 787 C CA . GLY A 1 99 ? 10.850 13.880 -6.827 1.00 75.69 99 GLY A CA 1
ATOM 788 C C . GLY A 1 99 ? 10.653 13.960 -5.307 1.00 75.69 99 GLY A C 1
ATOM 789 O O . GLY A 1 99 ? 10.032 14.903 -4.817 1.00 75.69 99 GLY A O 1
ATOM 790 N N . SER A 1 100 ? 11.139 12.961 -4.562 1.00 56.56 100 SER A N 1
ATOM 791 C CA . SER A 1 100 ? 11.167 12.968 -3.092 1.00 56.56 100 SER A CA 1
ATOM 792 C C . SER A 1 100 ? 12.334 13.748 -2.513 1.00 56.56 100 SER A C 1
ATOM 794 O O . SER A 1 100 ? 13.460 13.462 -2.978 1.00 56.56 100 SER A O 1
#

Sequence (100 aa):
MCIITFSGTHRPLWPRYGEYKFVPRQRWVHNLEATPLALVTWGCRLTMSSVQPSIVKNFIKQHGLQGPEKVSRDGQYDLGLKDPAKIITDIDDSVLCPGS

Solvent-accessible surface area (backbone atoms only — not comparable to full-atom values): 7118 Å² total; per-residue (Å²): 136,84,83,79,66,94,80,61,80,81,76,90,70,78,86,55,90,83,78,54,98,68,80,58,76,77,58,55,56,61,46,53,74,66,40,68,38,72,50,77,49,68,97,46,73,50,75,35,69,68,93,52,69,68,62,53,51,52,49,45,64,71,44,52,89,69,47,96,71,92,73,70,73,79,75,97,78,60,90,87,61,88,72,81,87,76,84,83,79,46,79,75,52,83,62,72,70,82,93,117

Organism: NCBI:txid105785

InterPro domains:
  IPR021454 Protein of unknown function DUF3105 [PF11303] (5-33)
  IPR021454 Protein of unknown function DUF3105 [PF11303]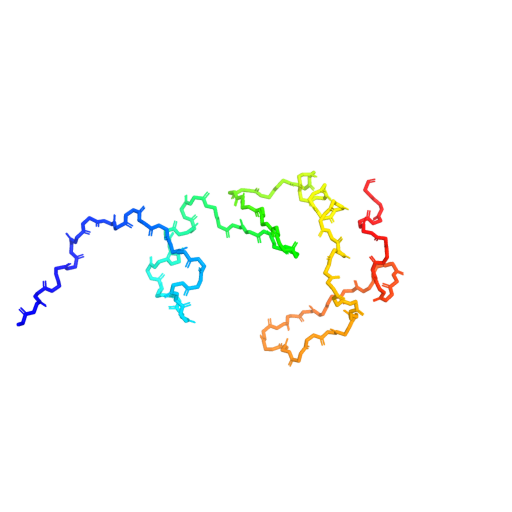 (35-70)

Foldseek 3Di:
DDDDPPPDDDDLDQDDPPPDPDDDPVNLVNCLVAFNDWDDAVVDIDTHNDDDPVVVQVCCVVRPPPDPDQDLDDDPDCVPPPDDDDDDDDSSPPDRPPPD

pLDDT: mean 75.94, std 14.74, range [30.73, 92.0]